Protein AF-A0A3B0UNW4-F1 (afdb_monomer_lite)

Foldseek 3Di:
DLVVLQVQLLVVLVVVCVVVVHDDDVVSSVVSSVVSSCVVVVVVVVLCVVCVVPVVVSVLVVVLVVLVVVLVVLVVVLCVLPDPVDDPVSRDDPVVNVVSVVVNVVSVVVNVVSVCCVVCVVVVVVVVVD

Sequence (130 aa):
TITVVDGYARAIQRTTFLLANKTDSQTEGKKTYVFWALLVGAGGYFVVAQFLNNLKQLVDFATIVSFVIALPAAYLNYHTIFSNQIPLEEQPKKGMKYLAQAGMVFLGLFTLLFFVVKLNPSWLKNILSF

Radius of gyration: 19.8 Å; chains: 1; bounding box: 42×43×52 Å

Organism: NCBI:txid652676

Secondary structure (DSSP, 8-state):
-HHHHHHHHHHHHHHHHHHTT----HHHHHHHHHHHHHHHHHHHHHHHHHHTT-HHHHHHHHHHHHHHHHHHHHHHHHHHHTSTTS-TTTSPPHHHHHHHHHHHHHHHHHHHHHHHHHH-HHHHHHHTT-

pLDDT: mean 88.12, std 8.97, range [49.75, 95.88]

Structure (mmCIF, N/CA/C/O backbone):
data_AF-A0A3B0UNW4-F1
#
_entry.id   AF-A0A3B0UNW4-F1
#
loop_
_atom_site.group_PDB
_atom_site.id
_atom_site.type_symbol
_atom_site.label_atom_id
_atom_site.label_alt_id
_atom_site.label_comp_id
_atom_site.label_asym_id
_atom_site.label_entity_id
_atom_site.label_seq_id
_atom_site.pdbx_PDB_ins_code
_atom_site.Cartn_x
_atom_site.Cartn_y
_atom_site.Cartn_z
_atom_site.occupancy
_atom_site.B_iso_or_equiv
_atom_site.auth_seq_id
_atom_site.auth_comp_id
_atom_site.auth_asym_id
_atom_site.auth_atom_id
_atom_site.pdbx_PDB_model_num
ATOM 1 N N . THR A 1 1 ? -0.270 15.898 -9.038 1.00 73.50 1 THR A N 1
ATOM 2 C CA . THR A 1 1 ? 0.869 15.319 -8.289 1.00 73.50 1 THR A CA 1
ATOM 3 C C . THR A 1 1 ? 0.983 15.908 -6.891 1.00 73.50 1 THR A C 1
ATOM 5 O O . THR A 1 1 ? 1.072 15.135 -5.952 1.00 73.50 1 THR A O 1
ATOM 8 N N . ILE A 1 2 ? 0.888 17.232 -6.714 1.00 84.88 2 ILE A N 1
ATOM 9 C CA . ILE A 1 2 ? 0.973 17.884 -5.387 1.00 84.88 2 ILE A CA 1
ATOM 10 C C . ILE A 1 2 ? -0.128 17.411 -4.419 1.00 84.88 2 ILE A C 1
ATOM 12 O O . ILE A 1 2 ? 0.165 17.071 -3.278 1.00 84.88 2 ILE A O 1
ATOM 16 N N . THR A 1 3 ? -1.375 17.297 -4.887 1.00 91.06 3 THR A N 1
ATOM 17 C CA . THR A 1 3 ? -2.510 16.796 -4.082 1.00 91.06 3 THR A CA 1
ATOM 18 C C . THR A 1 3 ? -2.322 15.357 -3.599 1.00 91.06 3 THR A C 1
ATOM 20 O O . THR A 1 3 ? -2.764 15.005 -2.512 1.00 91.06 3 THR A O 1
ATOM 23 N N . VAL A 1 4 ? -1.636 14.529 -4.391 1.00 91.94 4 VAL A N 1
ATOM 24 C CA . VAL A 1 4 ? -1.346 13.130 -4.054 1.00 91.94 4 VAL A CA 1
ATOM 25 C C . VAL A 1 4 ? -0.305 13.067 -2.938 1.00 91.94 4 VAL A C 1
ATOM 27 O O . VAL A 1 4 ? -0.502 12.353 -1.961 1.00 91.94 4 VAL A O 1
ATOM 30 N N . VAL A 1 5 ? 0.766 13.860 -3.042 1.00 94.06 5 VAL A N 1
ATOM 31 C CA . VAL A 1 5 ? 1.802 13.936 -2.001 1.00 94.06 5 VAL A CA 1
ATOM 32 C C . VAL A 1 5 ? 1.223 14.459 -0.681 1.00 94.06 5 VAL A C 1
ATOM 34 O O . VAL A 1 5 ? 1.459 13.837 0.351 1.00 94.06 5 VAL A O 1
ATOM 37 N N . ASP A 1 6 ? 0.425 15.536 -0.701 1.00 93.44 6 ASP A N 1
ATOM 38 C CA . ASP A 1 6 ? -0.236 16.071 0.507 1.00 93.44 6 ASP A CA 1
ATOM 39 C C . ASP A 1 6 ? -1.185 15.037 1.140 1.00 93.44 6 ASP A C 1
ATOM 41 O O . ASP A 1 6 ? -1.115 14.786 2.345 1.00 93.44 6 ASP A O 1
ATOM 45 N N . GLY A 1 7 ? -2.009 14.368 0.326 1.00 94.44 7 GLY A N 1
ATOM 46 C CA . GLY A 1 7 ? -2.938 13.339 0.793 1.00 94.44 7 GLY A CA 1
ATOM 47 C C . GLY A 1 7 ? -2.239 12.153 1.464 1.00 94.44 7 GLY A C 1
ATOM 48 O O . GLY A 1 7 ? -2.572 11.803 2.599 1.00 94.44 7 GLY A O 1
ATOM 49 N N . TYR A 1 8 ? -1.237 11.559 0.805 1.00 94.31 8 TYR A N 1
ATOM 50 C CA . TYR A 1 8 ? -0.491 10.430 1.372 1.00 94.31 8 TYR A CA 1
ATOM 51 C C . TYR A 1 8 ? 0.321 10.834 2.605 1.00 94.31 8 TYR A C 1
ATOM 53 O O . TYR A 1 8 ? 0.309 10.107 3.596 1.00 94.31 8 TYR A O 1
ATOM 61 N N . ALA A 1 9 ? 0.977 11.996 2.593 1.00 94.69 9 ALA A N 1
ATOM 62 C CA . ALA A 1 9 ? 1.759 12.457 3.737 1.00 94.69 9 ALA A CA 1
ATOM 63 C C . ALA A 1 9 ? 0.892 12.647 4.991 1.00 94.69 9 ALA A C 1
ATOM 65 O O . ALA A 1 9 ? 1.287 12.216 6.074 1.00 94.69 9 ALA A O 1
ATOM 66 N N . ARG A 1 10 ? -0.315 13.217 4.854 1.00 92.25 10 ARG A N 1
ATOM 67 C CA . ARG A 1 10 ? -1.264 13.359 5.973 1.00 92.25 10 ARG A CA 1
ATOM 68 C C . ARG A 1 10 ? -1.815 12.021 6.451 1.00 92.25 10 ARG A C 1
ATOM 70 O O . ARG A 1 10 ? -1.893 11.799 7.658 1.00 92.25 10 ARG A O 1
ATOM 77 N N . ALA A 1 11 ? -2.184 11.130 5.530 1.00 94.19 11 ALA A N 1
ATOM 78 C CA . ALA A 1 11 ? -2.687 9.807 5.890 1.00 94.19 11 ALA A CA 1
ATOM 79 C C . ALA A 1 11 ? -1.632 9.022 6.688 1.00 94.19 11 ALA A C 1
ATOM 81 O O . ALA A 1 11 ? -1.908 8.573 7.800 1.00 94.19 11 ALA A O 1
ATOM 82 N N . ILE A 1 12 ? -0.398 8.950 6.177 1.00 93.75 12 ILE A N 1
ATOM 83 C CA . ILE A 1 12 ? 0.700 8.218 6.821 1.00 93.75 12 ILE A CA 1
ATOM 84 C C . ILE A 1 12 ? 1.125 8.894 8.129 1.00 93.75 12 ILE A C 1
ATOM 86 O O . ILE A 1 12 ? 1.392 8.190 9.103 1.00 93.75 12 ILE A O 1
ATOM 90 N N . GLN A 1 13 ? 1.128 10.232 8.206 1.00 93.94 13 GLN A N 1
ATOM 91 C CA . GLN A 1 13 ? 1.340 10.952 9.466 1.00 93.94 13 GLN A CA 1
ATOM 92 C C . GLN A 1 13 ? 0.364 10.437 10.529 1.00 93.94 13 GLN A C 1
ATOM 94 O O . GLN A 1 13 ? 0.801 9.962 11.574 1.00 93.94 13 GLN A O 1
ATOM 99 N N . ARG A 1 14 ? -0.946 10.475 10.260 1.00 91.19 14 ARG A N 1
ATOM 100 C CA . ARG A 1 14 ? -1.967 10.062 11.237 1.00 91.19 14 ARG A CA 1
ATOM 101 C C . ARG A 1 14 ? -1.831 8.587 11.606 1.00 91.19 14 ARG A C 1
ATOM 103 O O . ARG A 1 14 ? -1.866 8.267 12.791 1.00 91.19 14 ARG A O 1
ATOM 110 N N . THR A 1 15 ? -1.581 7.706 10.638 1.00 91.81 15 THR A N 1
ATOM 111 C CA . THR A 1 15 ? -1.314 6.285 10.910 1.00 91.81 15 THR A CA 1
ATOM 112 C C . THR A 1 15 ? -0.066 6.091 11.780 1.00 91.81 15 THR A C 1
ATOM 114 O O . THR A 1 15 ? -0.087 5.263 12.685 1.00 91.81 15 THR A O 1
ATOM 117 N N . THR A 1 16 ? 0.991 6.883 11.577 1.00 91.88 16 THR A N 1
ATOM 118 C CA . THR A 1 16 ? 2.223 6.831 12.388 1.00 91.88 16 THR A CA 1
ATOM 119 C C . THR A 1 16 ? 1.951 7.222 13.841 1.00 91.88 16 THR A C 1
ATOM 121 O O . THR A 1 16 ? 2.426 6.546 14.750 1.00 91.88 16 THR A O 1
ATOM 124 N N . PHE A 1 17 ? 1.156 8.272 14.079 1.00 91.19 17 PHE A N 1
ATOM 125 C CA . PHE A 1 17 ? 0.762 8.674 15.436 1.00 91.19 17 PHE A CA 1
ATOM 126 C C . PHE A 1 17 ? -0.062 7.592 16.140 1.00 91.19 17 PHE A C 1
ATOM 128 O O . PHE A 1 17 ? 0.220 7.279 17.297 1.00 91.19 17 PHE A O 1
ATOM 135 N N . LEU A 1 18 ? -1.020 6.986 15.428 1.00 90.38 18 LEU A N 1
ATOM 136 C CA . LEU A 1 18 ? -1.851 5.900 15.954 1.00 90.38 18 LEU A CA 1
ATOM 137 C C . LEU A 1 18 ? -1.021 4.655 16.297 1.00 90.38 18 LEU A C 1
ATOM 139 O O . LEU A 1 18 ? -1.155 4.118 17.389 1.00 90.38 18 LEU A O 1
ATOM 143 N N . LEU A 1 19 ? -0.122 4.226 15.405 1.00 90.69 19 LEU A N 1
ATOM 144 C CA . LEU A 1 19 ? 0.754 3.071 15.642 1.00 90.69 19 LEU A CA 1
ATOM 145 C C . LEU A 1 19 ? 1.755 3.312 16.780 1.00 90.69 19 LEU A C 1
ATOM 147 O O . LEU A 1 19 ? 2.107 2.381 17.498 1.00 90.69 19 LEU A O 1
ATOM 151 N N . ALA A 1 20 ? 2.215 4.552 16.953 1.00 90.06 20 ALA A N 1
ATOM 152 C CA . ALA A 1 20 ? 3.161 4.922 18.000 1.00 90.06 20 ALA A CA 1
ATOM 153 C C . ALA A 1 20 ? 2.494 5.281 19.343 1.00 90.06 20 ALA A C 1
ATOM 155 O O . ALA A 1 20 ? 3.210 5.675 20.264 1.00 90.06 20 ALA A O 1
ATOM 156 N N . ASN A 1 21 ? 1.158 5.196 19.461 1.00 84.62 21 ASN A N 1
ATOM 157 C CA . ASN A 1 21 ? 0.384 5.685 20.614 1.00 84.62 21 ASN A CA 1
ATOM 158 C C . ASN A 1 21 ? 0.763 7.119 21.036 1.00 84.62 21 ASN A C 1
ATOM 160 O O . ASN A 1 21 ? 0.759 7.467 22.218 1.00 84.62 21 ASN A O 1
ATOM 164 N N . LYS A 1 22 ? 1.123 7.966 20.067 1.00 80.06 22 LYS A N 1
ATOM 165 C CA . LYS A 1 22 ? 1.484 9.363 20.313 1.00 80.06 22 LYS A CA 1
ATOM 166 C C . LYS A 1 22 ? 0.271 10.252 20.076 1.00 80.06 22 LYS A C 1
ATOM 168 O O . LYS A 1 22 ? -0.391 10.152 19.045 1.00 80.06 22 LYS A O 1
ATOM 173 N N . THR A 1 23 ? 0.020 11.174 20.998 1.00 72.19 23 THR A N 1
ATOM 174 C CA . THR A 1 23 ? -0.962 12.242 20.792 1.00 72.19 23 THR A CA 1
ATOM 175 C C . THR A 1 23 ? -0.363 13.306 19.875 1.00 72.19 23 THR A C 1
ATOM 177 O O . THR A 1 23 ? 0.803 13.674 20.026 1.00 72.19 23 THR A O 1
ATOM 180 N N . ASP A 1 24 ? -1.153 13.776 18.910 1.00 67.50 24 ASP A N 1
ATOM 181 C CA . ASP A 1 24 ? -0.737 14.732 17.879 1.00 67.50 24 ASP A CA 1
ATOM 182 C C . ASP A 1 24 ? -0.406 16.091 18.520 1.00 67.50 24 ASP A C 1
ATOM 184 O O . ASP A 1 24 ? -1.279 16.930 18.749 1.00 67.50 24 ASP A O 1
ATOM 188 N N . SER A 1 25 ? 0.858 16.302 18.884 1.00 71.69 25 SER A N 1
ATOM 189 C CA . SER A 1 25 ? 1.343 17.626 19.255 1.00 71.69 25 SER A CA 1
ATOM 190 C C . SER A 1 25 ? 1.633 18.407 17.973 1.00 71.69 25 SER A C 1
ATOM 192 O O . SER A 1 25 ? 2.274 17.897 17.053 1.00 71.69 25 SER A O 1
ATOM 194 N N . GLN A 1 26 ? 1.167 19.660 17.902 1.00 69.00 26 GLN A N 1
ATOM 195 C CA . GLN A 1 26 ? 1.231 20.501 16.692 1.00 69.00 26 GLN A CA 1
ATOM 196 C C . GLN A 1 26 ? 2.632 20.534 16.044 1.00 69.00 26 GLN A C 1
ATOM 198 O O . GLN A 1 26 ? 2.772 20.535 14.820 1.00 69.00 26 GLN A O 1
ATOM 203 N N . THR A 1 27 ? 3.687 20.511 16.864 1.00 72.81 27 THR A N 1
ATOM 204 C CA . THR A 1 27 ? 5.084 20.540 16.409 1.00 72.81 27 THR A CA 1
ATOM 205 C C . THR A 1 27 ? 5.556 19.199 15.837 1.00 72.81 27 THR A C 1
ATOM 207 O O . THR A 1 27 ? 6.227 19.177 14.803 1.00 72.81 27 THR A O 1
ATOM 210 N N . GLU A 1 28 ? 5.205 18.076 16.468 1.00 77.69 28 GLU A N 1
ATOM 211 C CA . GLU A 1 28 ? 5.596 16.736 16.005 1.00 77.69 28 GLU A CA 1
ATOM 212 C C . GLU A 1 28 ? 4.791 16.319 14.768 1.00 77.69 28 GLU A C 1
ATOM 214 O O . GLU A 1 28 ? 5.335 15.689 13.856 1.00 77.69 28 GLU A O 1
ATOM 219 N N . GLY A 1 29 ? 3.519 16.730 14.692 1.00 83.69 29 GLY A N 1
ATOM 220 C CA . GLY A 1 29 ? 2.647 16.502 13.542 1.00 83.69 29 GLY A CA 1
ATOM 221 C C . GLY A 1 29 ? 3.214 17.115 12.266 1.00 83.69 29 GLY A C 1
ATOM 222 O O . GLY A 1 29 ? 3.373 16.429 11.254 1.00 83.69 29 GLY A O 1
ATOM 223 N N . LYS A 1 30 ? 3.638 18.384 12.338 1.00 87.25 30 LYS A N 1
ATOM 224 C CA . LYS A 1 30 ? 4.236 19.097 11.201 1.00 87.25 30 LYS A CA 1
ATOM 225 C C . LYS A 1 30 ? 5.554 18.472 10.739 1.00 87.25 30 LYS A C 1
ATOM 227 O O . LYS A 1 30 ? 5.762 18.330 9.536 1.00 87.25 30 LYS A O 1
ATOM 232 N N . LYS A 1 31 ? 6.439 18.079 11.664 1.00 89.62 31 LYS A N 1
ATOM 233 C CA . LYS A 1 31 ? 7.709 17.412 11.317 1.00 89.62 31 LYS A CA 1
ATOM 234 C C . LYS A 1 31 ? 7.469 16.069 10.628 1.00 89.62 31 LYS A C 1
ATOM 236 O O . LYS A 1 31 ? 8.062 15.804 9.586 1.00 89.62 31 LYS A O 1
ATOM 241 N N . THR A 1 32 ? 6.569 15.262 11.185 1.00 90.75 32 THR A N 1
ATOM 242 C CA . THR A 1 32 ? 6.211 13.943 10.648 1.00 90.75 32 THR A CA 1
ATOM 243 C C . THR A 1 32 ? 5.573 14.069 9.263 1.00 90.75 32 THR A C 1
ATOM 245 O O . THR A 1 32 ? 5.943 13.335 8.351 1.00 90.75 32 THR A O 1
ATOM 248 N N . TYR A 1 33 ? 4.684 15.048 9.067 1.00 93.94 33 TYR A N 1
ATOM 249 C CA . TYR A 1 33 ? 4.123 15.373 7.754 1.00 93.94 33 TYR A CA 1
ATOM 250 C C . TYR A 1 33 ? 5.207 15.725 6.730 1.00 93.94 33 TYR A C 1
ATOM 252 O O . TYR A 1 33 ? 5.238 15.134 5.655 1.00 93.94 33 TYR A O 1
ATOM 260 N N . VAL A 1 34 ? 6.109 16.663 7.053 1.00 94.56 34 VAL A N 1
ATOM 261 C CA . VAL A 1 34 ? 7.166 17.096 6.121 1.00 94.56 34 VAL A CA 1
ATOM 262 C C . VAL A 1 34 ? 8.080 15.929 5.757 1.00 94.56 34 VAL A C 1
ATOM 264 O O . VAL A 1 34 ? 8.406 15.761 4.584 1.00 94.56 34 VAL A O 1
ATOM 267 N N . PHE A 1 35 ? 8.446 15.096 6.735 1.00 95.12 35 PHE A N 1
ATOM 268 C CA . PHE A 1 35 ? 9.224 13.885 6.492 1.00 95.12 35 PHE A CA 1
ATOM 269 C C . PHE A 1 35 ? 8.526 12.956 5.488 1.00 95.12 35 PHE A C 1
ATOM 271 O O . PHE A 1 35 ? 9.126 12.592 4.478 1.00 95.12 35 PHE A O 1
ATOM 278 N N . TRP A 1 36 ? 7.248 12.628 5.710 1.00 95.25 36 TRP A N 1
ATOM 279 C CA . TRP A 1 36 ? 6.499 11.757 4.801 1.00 95.25 36 TRP A CA 1
ATOM 280 C C . TRP A 1 36 ? 6.253 12.390 3.429 1.00 95.25 36 TRP A C 1
ATOM 282 O O . TRP A 1 36 ? 6.345 11.693 2.422 1.00 95.25 36 TRP A O 1
ATOM 292 N N . ALA A 1 37 ? 6.005 13.698 3.356 1.00 95.19 37 ALA A N 1
ATOM 293 C CA . ALA A 1 37 ? 5.840 14.411 2.091 1.00 95.19 37 ALA A CA 1
ATOM 294 C C . ALA A 1 37 ? 7.121 14.372 1.246 1.00 95.19 37 ALA A C 1
ATOM 296 O O . ALA A 1 37 ? 7.064 14.075 0.050 1.00 95.19 37 ALA A O 1
ATOM 297 N N . LEU A 1 38 ? 8.281 14.611 1.868 1.00 95.75 38 LEU A N 1
ATOM 298 C CA . LEU A 1 38 ? 9.578 14.500 1.201 1.00 95.75 38 LEU A CA 1
ATOM 299 C C . LEU A 1 38 ? 9.873 13.060 0.787 1.00 95.75 38 LEU A C 1
ATOM 301 O O . LEU A 1 38 ? 10.317 12.841 -0.335 1.00 95.75 38 LEU A O 1
ATOM 305 N N . LEU A 1 39 ? 9.585 12.083 1.649 1.00 95.88 39 LEU A N 1
ATOM 306 C CA . LEU A 1 39 ? 9.809 10.669 1.354 1.00 95.88 39 LEU A CA 1
ATOM 307 C C . LEU A 1 39 ? 8.955 10.197 0.171 1.00 95.88 39 LEU A C 1
ATOM 309 O O . LEU A 1 39 ? 9.481 9.576 -0.749 1.00 95.88 39 LEU A O 1
ATOM 313 N N . VAL A 1 40 ? 7.660 10.526 0.148 1.00 94.38 40 VAL A N 1
ATOM 314 C CA . VAL A 1 40 ? 6.754 10.175 -0.958 1.00 94.38 40 VAL A CA 1
ATOM 315 C C . VAL A 1 40 ? 7.170 10.880 -2.249 1.00 94.38 40 VAL A C 1
ATOM 317 O O . VAL A 1 40 ? 7.221 10.248 -3.304 1.00 94.38 40 VAL A O 1
ATOM 320 N N . GLY A 1 41 ? 7.506 12.172 -2.178 1.00 94.19 41 GLY A N 1
ATOM 321 C CA . GLY A 1 41 ? 7.967 12.938 -3.336 1.00 94.19 41 GLY A CA 1
ATOM 322 C C . GLY A 1 41 ? 9.276 12.398 -3.919 1.00 94.19 41 GLY A C 1
ATOM 323 O O . GLY A 1 41 ? 9.354 12.131 -5.119 1.00 94.19 41 GLY A O 1
ATOM 324 N N . ALA A 1 42 ? 10.284 12.183 -3.072 1.00 95.38 42 ALA A N 1
ATOM 325 C CA . ALA A 1 42 ? 11.582 11.649 -3.473 1.00 95.38 42 ALA A CA 1
ATOM 326 C C . ALA A 1 42 ? 11.476 10.204 -3.978 1.00 95.38 42 ALA A C 1
ATOM 328 O O . ALA A 1 42 ? 12.069 9.871 -5.002 1.00 95.38 42 ALA A O 1
ATOM 329 N N . GLY A 1 43 ? 10.683 9.359 -3.313 1.00 93.75 43 GLY A N 1
ATOM 330 C CA . GLY A 1 43 ? 10.438 7.982 -3.737 1.00 93.75 43 GLY A CA 1
ATOM 331 C C . GLY A 1 43 ? 9.747 7.913 -5.099 1.00 93.75 43 GLY A C 1
ATOM 332 O O . GLY A 1 43 ? 10.191 7.177 -5.978 1.00 93.75 43 GLY A O 1
ATOM 333 N N . GLY A 1 44 ? 8.713 8.732 -5.314 1.00 92.19 44 GLY A N 1
ATOM 334 C CA . GLY A 1 44 ? 8.044 8.840 -6.610 1.00 92.19 44 GLY A CA 1
ATOM 335 C C . GLY A 1 44 ? 8.989 9.310 -7.717 1.00 92.19 44 GLY A C 1
ATOM 336 O O . GLY A 1 44 ? 9.025 8.710 -8.791 1.00 92.19 44 GLY A O 1
ATOM 337 N N . TYR A 1 45 ? 9.802 10.335 -7.442 1.00 92.88 45 TYR A N 1
ATOM 338 C CA . TYR A 1 45 ? 10.831 10.799 -8.373 1.00 92.88 45 TYR A CA 1
ATOM 339 C C . TYR A 1 45 ? 11.841 9.696 -8.709 1.00 92.88 45 TYR A C 1
ATOM 341 O O . TYR A 1 45 ? 12.124 9.481 -9.883 1.00 92.88 45 TYR A O 1
ATOM 349 N N . PHE A 1 46 ? 12.340 8.963 -7.710 1.00 94.31 46 PHE A N 1
ATOM 350 C CA . PHE A 1 46 ? 13.314 7.887 -7.907 1.00 94.31 46 PHE A CA 1
ATOM 351 C C . PHE A 1 46 ? 12.764 6.762 -8.791 1.00 94.31 46 PHE A C 1
ATOM 353 O O . PHE A 1 46 ? 13.436 6.324 -9.724 1.00 94.31 46 PHE A O 1
ATOM 360 N N . VAL A 1 47 ? 11.520 6.336 -8.545 1.00 93.12 47 VAL A N 1
ATOM 361 C CA . VAL A 1 47 ? 10.849 5.335 -9.386 1.00 93.12 47 VAL A CA 1
ATOM 362 C C . VAL A 1 47 ? 10.750 5.831 -10.827 1.00 93.12 47 VAL A C 1
ATOM 364 O O . VAL A 1 47 ? 11.121 5.106 -11.743 1.00 93.12 47 VAL A O 1
ATOM 367 N N . VAL A 1 48 ? 10.300 7.067 -11.052 1.00 92.00 48 VAL A N 1
ATOM 368 C CA . VAL A 1 48 ? 10.187 7.612 -12.414 1.00 92.00 48 VAL A CA 1
ATOM 369 C C . VAL A 1 48 ? 11.557 7.713 -13.083 1.00 92.00 48 VAL A C 1
ATOM 371 O O . VAL A 1 48 ? 11.706 7.235 -14.204 1.00 92.00 48 VAL A O 1
ATOM 374 N N . ALA A 1 49 ? 12.556 8.271 -12.391 1.00 93.25 49 ALA A N 1
ATOM 375 C CA . ALA A 1 49 ? 13.914 8.460 -12.898 1.00 93.25 49 ALA A CA 1
ATOM 376 C C . ALA A 1 49 ? 14.540 7.148 -13.398 1.00 93.25 49 ALA A C 1
ATOM 378 O O . ALA A 1 49 ? 15.158 7.131 -14.461 1.00 93.25 49 ALA A O 1
ATOM 379 N N . GLN A 1 50 ? 14.311 6.040 -12.685 1.00 92.12 50 GLN A N 1
ATOM 380 C CA . GLN A 1 50 ? 14.828 4.719 -13.046 1.00 92.12 50 GLN A CA 1
ATOM 381 C C . GLN A 1 50 ? 14.242 4.162 -14.355 1.00 92.12 50 GLN A C 1
ATOM 383 O O . GLN A 1 50 ? 14.908 3.396 -15.051 1.00 92.12 50 GLN A O 1
ATOM 388 N N . PHE A 1 51 ? 13.011 4.538 -14.715 1.00 92.56 51 PHE A N 1
ATOM 389 C CA . PHE A 1 51 ? 12.301 3.995 -15.879 1.00 92.56 51 PHE A CA 1
ATOM 390 C C . PHE A 1 51 ? 12.021 5.032 -16.982 1.00 92.56 51 PHE A C 1
ATOM 392 O O . PHE A 1 51 ? 11.253 4.746 -17.901 1.00 92.56 51 PHE A O 1
ATOM 399 N N . LEU A 1 52 ? 12.659 6.212 -16.947 1.00 88.56 52 LEU A N 1
ATOM 400 C CA . LEU A 1 52 ? 12.457 7.284 -17.941 1.00 88.56 52 LEU A CA 1
ATOM 401 C C . LEU A 1 52 ? 12.639 6.808 -19.391 1.00 88.56 52 LEU A C 1
ATOM 403 O O . LEU A 1 52 ? 11.866 7.182 -20.268 1.00 88.56 52 LEU A O 1
ATOM 407 N N . ASN A 1 53 ? 13.626 5.942 -19.631 1.00 90.38 53 ASN A N 1
ATOM 408 C CA . ASN A 1 53 ? 13.945 5.426 -20.966 1.00 90.38 53 ASN A CA 1
ATOM 409 C C . ASN A 1 53 ? 13.022 4.282 -21.421 1.00 90.38 53 ASN A C 1
ATOM 411 O O . ASN A 1 53 ? 13.105 3.845 -22.567 1.00 90.38 53 ASN A O 1
ATOM 415 N N . ASN A 1 54 ? 12.165 3.758 -20.539 1.00 91.94 54 ASN A N 1
ATOM 416 C CA . ASN A 1 54 ? 11.263 2.659 -20.858 1.00 91.94 54 ASN A CA 1
ATOM 417 C C . ASN A 1 54 ? 9.940 2.785 -20.092 1.00 91.94 54 ASN A C 1
ATOM 419 O O . ASN A 1 54 ? 9.687 2.091 -19.105 1.00 91.94 54 ASN A O 1
ATOM 423 N N . LEU A 1 55 ? 9.061 3.654 -20.599 1.00 92.19 55 LEU A N 1
ATOM 424 C CA . LEU A 1 55 ? 7.735 3.887 -20.019 1.00 92.19 55 LEU A CA 1
ATOM 425 C C . LEU A 1 55 ? 6.902 2.606 -19.896 1.00 92.19 55 LEU A C 1
ATOM 427 O O . LEU A 1 55 ? 6.134 2.467 -18.946 1.00 92.19 55 LEU A O 1
ATOM 431 N N . LYS A 1 56 ? 7.076 1.640 -20.808 1.00 91.31 56 LYS A N 1
ATOM 432 C CA . LYS A 1 56 ? 6.394 0.347 -20.703 1.00 91.31 56 LYS A CA 1
ATOM 433 C C . LYS A 1 56 ? 6.792 -0.375 -19.414 1.00 91.31 56 LYS A C 1
ATOM 435 O O . LYS A 1 56 ? 5.925 -0.859 -18.694 1.00 91.31 56 LYS A O 1
ATOM 440 N N . GLN A 1 57 ? 8.084 -0.415 -19.092 1.00 90.44 57 GLN A N 1
ATOM 441 C CA . GLN A 1 57 ? 8.561 -1.034 -17.855 1.00 90.44 57 GLN A CA 1
ATOM 442 C C . GLN A 1 57 ? 8.061 -0.305 -16.602 1.00 90.44 57 GLN A C 1
ATOM 444 O O . GLN A 1 57 ? 7.717 -0.978 -15.632 1.00 90.44 57 GLN A O 1
ATOM 449 N N . LEU A 1 58 ? 7.964 1.031 -16.631 1.00 93.69 58 LEU A N 1
ATOM 450 C CA . LEU A 1 58 ? 7.380 1.816 -15.536 1.00 93.69 58 LEU A CA 1
ATOM 451 C C . LEU A 1 58 ? 5.927 1.403 -15.265 1.00 93.69 58 LEU A C 1
ATOM 453 O O . LEU A 1 58 ? 5.558 1.146 -14.120 1.00 93.69 58 LEU A O 1
ATOM 457 N N . VAL A 1 59 ? 5.110 1.332 -16.320 1.00 92.38 59 VAL A N 1
ATOM 458 C CA . VAL A 1 59 ? 3.688 0.971 -16.219 1.00 92.38 59 VAL A CA 1
ATOM 459 C C . VAL A 1 59 ? 3.524 -0.478 -15.762 1.00 92.38 59 VAL A C 1
ATOM 461 O O . VAL A 1 59 ? 2.722 -0.744 -14.864 1.00 92.38 59 VAL A O 1
ATOM 464 N N . ASP A 1 60 ? 4.319 -1.403 -16.309 1.00 89.81 60 ASP A N 1
ATOM 465 C CA . ASP A 1 60 ? 4.320 -2.809 -15.888 1.00 89.81 60 ASP A CA 1
ATOM 466 C C . ASP A 1 60 ? 4.671 -2.926 -14.391 1.00 89.81 60 ASP A C 1
ATOM 468 O O . ASP A 1 60 ? 4.009 -3.647 -13.645 1.00 89.81 60 ASP A O 1
ATOM 472 N N . PHE A 1 61 ? 5.683 -2.184 -13.928 1.00 91.19 61 PHE 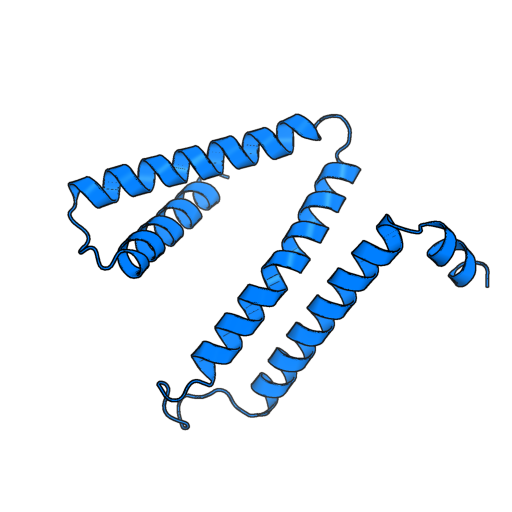A N 1
ATOM 473 C CA . PHE A 1 61 ? 6.081 -2.147 -12.520 1.00 91.19 61 PHE A CA 1
ATOM 474 C C . PHE A 1 61 ? 4.973 -1.586 -11.620 1.00 91.19 61 PHE A C 1
ATOM 476 O O . PHE A 1 61 ? 4.582 -2.239 -10.651 1.00 91.19 61 PHE A O 1
ATOM 483 N N . ALA A 1 62 ? 4.426 -0.415 -11.956 1.00 92.12 62 ALA A N 1
ATOM 484 C CA . ALA A 1 62 ? 3.374 0.235 -11.176 1.00 92.12 62 ALA A CA 1
ATOM 485 C C . ALA A 1 62 ? 2.117 -0.640 -11.053 1.00 92.12 62 ALA A C 1
ATOM 487 O O . ALA A 1 62 ? 1.493 -0.691 -9.991 1.00 92.12 62 ALA A O 1
ATOM 488 N N . THR A 1 63 ? 1.775 -1.365 -12.118 1.00 90.81 63 THR A N 1
ATOM 489 C CA . THR A 1 63 ? 0.628 -2.277 -12.154 1.00 90.81 63 THR A CA 1
ATOM 490 C C . THR A 1 63 ? 0.834 -3.468 -11.218 1.00 90.81 63 THR A C 1
ATOM 492 O O . THR A 1 63 ? -0.035 -3.756 -10.396 1.00 90.81 63 THR A O 1
ATOM 495 N N . ILE A 1 64 ? 2.003 -4.120 -11.274 1.00 89.81 64 ILE A N 1
ATOM 496 C CA . ILE A 1 64 ? 2.333 -5.247 -10.384 1.00 89.81 64 ILE A CA 1
ATOM 497 C C . ILE A 1 64 ? 2.308 -4.799 -8.922 1.00 89.81 64 ILE A C 1
ATOM 499 O O . ILE A 1 64 ? 1.667 -5.440 -8.092 1.00 89.81 64 ILE A O 1
ATOM 503 N N . VAL A 1 65 ? 2.960 -3.677 -8.607 1.00 92.69 65 VAL A N 1
ATOM 504 C CA . VAL A 1 65 ? 2.992 -3.130 -7.243 1.00 92.69 65 VAL A CA 1
ATOM 505 C C . VAL A 1 65 ? 1.579 -2.804 -6.752 1.00 92.69 65 VAL A C 1
ATOM 507 O O . VAL A 1 65 ? 1.238 -3.137 -5.619 1.00 92.69 65 VAL A O 1
ATOM 510 N N . SER A 1 66 ? 0.732 -2.220 -7.605 1.00 92.75 66 SER A N 1
ATOM 511 C CA . SER A 1 66 ? -0.657 -1.892 -7.258 1.00 92.75 66 SER A CA 1
ATOM 512 C C . SER A 1 66 ? -1.485 -3.139 -6.940 1.00 92.75 66 SER A C 1
ATOM 514 O O . SER A 1 66 ? -2.205 -3.141 -5.943 1.00 92.75 66 SER A O 1
ATOM 516 N N . PHE A 1 67 ? -1.354 -4.218 -7.720 1.00 90.69 67 PHE A N 1
ATOM 517 C CA . PHE A 1 67 ? -2.033 -5.485 -7.427 1.00 90.69 67 PHE A CA 1
ATOM 518 C C . PHE A 1 67 ? -1.543 -6.128 -6.123 1.00 90.69 67 PHE A C 1
ATOM 520 O O . PHE A 1 67 ? -2.358 -6.558 -5.306 1.00 90.69 67 PHE A O 1
ATOM 527 N N . VAL A 1 68 ? -0.229 -6.110 -5.880 1.00 91.94 68 VAL A N 1
ATOM 528 C CA . VAL A 1 68 ? 0.365 -6.638 -4.643 1.00 91.94 68 VAL A CA 1
ATOM 529 C C . VAL A 1 68 ? -0.113 -5.864 -3.414 1.00 91.94 68 VAL A C 1
ATOM 531 O O . VAL A 1 68 ? -0.464 -6.488 -2.418 1.00 91.94 68 VAL A O 1
ATOM 534 N N . ILE A 1 69 ? -0.165 -4.528 -3.467 1.00 93.44 69 ILE A N 1
ATOM 535 C CA . ILE A 1 69 ? -0.631 -3.684 -2.349 1.00 93.44 69 ILE A CA 1
ATOM 536 C C . ILE A 1 69 ? -2.151 -3.799 -2.149 1.00 93.44 69 ILE A C 1
ATOM 538 O O . ILE A 1 69 ? -2.635 -3.715 -1.017 1.00 93.44 69 ILE A O 1
ATOM 542 N N . ALA A 1 70 ? -2.920 -4.019 -3.218 1.00 93.31 70 ALA A N 1
ATOM 543 C CA . ALA A 1 70 ? -4.372 -4.139 -3.135 1.00 93.31 70 ALA A CA 1
ATOM 544 C C . ALA A 1 70 ? -4.829 -5.353 -2.308 1.00 93.31 70 ALA A C 1
ATOM 546 O O . ALA A 1 70 ? -5.847 -5.265 -1.626 1.00 93.31 70 ALA A O 1
ATOM 547 N N . LEU A 1 71 ? -4.080 -6.461 -2.313 1.00 91.69 71 LEU A N 1
ATOM 548 C CA . LEU A 1 71 ? -4.395 -7.665 -1.533 1.00 91.69 71 LEU A CA 1
ATOM 549 C C . LEU A 1 71 ? -4.468 -7.430 -0.012 1.00 91.69 71 LEU A C 1
ATOM 551 O O . LEU A 1 71 ? -5.534 -7.662 0.567 1.00 91.69 71 LEU A O 1
ATOM 555 N N . PRO A 1 72 ? -3.399 -6.956 0.662 1.00 94.25 72 PRO A N 1
ATOM 556 C CA . PRO A 1 72 ? -3.458 -6.659 2.087 1.00 94.25 72 PRO A CA 1
ATOM 557 C C . PRO A 1 72 ? -4.450 -5.532 2.384 1.00 94.25 72 PRO A C 1
ATOM 559 O O . PRO A 1 72 ? -5.162 -5.613 3.380 1.00 94.25 72 PRO A O 1
ATOM 562 N N . ALA A 1 73 ? -4.569 -4.518 1.518 1.00 93.44 73 ALA A N 1
ATOM 563 C CA . ALA A 1 73 ? -5.539 -3.440 1.710 1.00 93.44 73 ALA A CA 1
ATOM 564 C C . ALA A 1 73 ? -6.991 -3.953 1.700 1.00 93.44 73 ALA A C 1
ATOM 566 O O . ALA A 1 73 ? -7.785 -3.588 2.567 1.00 93.44 73 ALA A O 1
ATOM 567 N N . ALA A 1 74 ? -7.334 -4.829 0.754 1.00 94.31 74 ALA A N 1
ATOM 568 C CA . ALA A 1 74 ? -8.658 -5.431 0.663 1.00 94.31 74 ALA A CA 1
ATOM 569 C C . ALA A 1 74 ? -8.945 -6.356 1.855 1.00 94.31 74 ALA A C 1
ATOM 571 O O . ALA A 1 74 ? -10.037 -6.293 2.418 1.00 94.31 74 ALA A O 1
ATOM 572 N N . TYR A 1 75 ? -7.957 -7.148 2.286 1.00 95.00 75 TYR A N 1
ATOM 573 C CA . TYR A 1 75 ? -8.081 -7.995 3.473 1.00 95.00 75 TYR A CA 1
ATOM 574 C C . TYR A 1 75 ? -8.333 -7.177 4.742 1.00 95.00 75 TYR A C 1
ATOM 576 O O . TYR A 1 75 ? -9.255 -7.487 5.495 1.00 95.00 75 TYR A O 1
ATOM 584 N N . LEU A 1 76 ? -7.552 -6.113 4.964 1.00 94.12 76 LEU A N 1
ATOM 585 C CA . LEU A 1 76 ? -7.720 -5.238 6.124 1.00 94.12 76 LEU A CA 1
ATOM 586 C C . LEU A 1 76 ? -9.096 -4.572 6.114 1.00 94.12 76 LEU A C 1
ATOM 588 O O . LEU A 1 76 ? -9.793 -4.619 7.120 1.00 94.12 76 LEU A O 1
ATOM 592 N N . ASN A 1 77 ? -9.523 -4.026 4.973 1.00 93.31 77 ASN A N 1
ATOM 593 C CA . ASN A 1 77 ? -10.832 -3.386 4.857 1.00 93.31 77 ASN A CA 1
ATOM 594 C C . ASN A 1 77 ? -11.975 -4.381 5.136 1.00 93.31 77 ASN A C 1
ATOM 596 O O . ASN A 1 77 ? -12.865 -4.112 5.941 1.00 93.31 77 ASN A O 1
ATOM 600 N N . TYR A 1 78 ? -11.902 -5.579 4.551 1.00 94.56 78 TYR A N 1
ATOM 601 C CA . TYR A 1 78 ? -12.865 -6.646 4.812 1.00 94.56 78 TYR A CA 1
ATOM 602 C C . TYR A 1 78 ? -12.885 -7.048 6.294 1.00 94.56 78 TYR A C 1
ATOM 604 O O . TYR A 1 78 ? -13.955 -7.144 6.893 1.00 94.56 78 TYR A O 1
ATOM 612 N N . HIS A 1 79 ? -11.718 -7.254 6.908 1.00 93.12 79 HIS A N 1
ATOM 613 C CA . HIS A 1 79 ? -11.635 -7.642 8.313 1.00 93.12 79 HIS A CA 1
ATOM 614 C C . HIS A 1 79 ? -12.180 -6.554 9.243 1.00 93.12 79 HIS A C 1
ATOM 616 O O . HIS A 1 79 ? -12.937 -6.877 10.149 1.00 93.12 79 HIS A O 1
ATOM 622 N N . THR A 1 80 ? -11.855 -5.280 9.004 1.00 92.19 80 THR A N 1
ATOM 623 C CA . THR A 1 80 ? -12.353 -4.154 9.806 1.00 92.19 80 THR A CA 1
ATOM 624 C C . THR A 1 80 ? -13.873 -4.043 9.729 1.00 92.19 80 THR A C 1
ATOM 626 O O . THR A 1 80 ? -14.526 -3.970 10.771 1.00 92.19 80 THR A O 1
ATOM 629 N N . ILE A 1 81 ? -14.441 -4.090 8.520 1.00 93.06 81 ILE A N 1
ATOM 630 C CA . ILE A 1 81 ? -15.888 -3.952 8.304 1.00 93.06 81 ILE A CA 1
ATOM 631 C C . ILE A 1 81 ? -16.680 -5.091 8.959 1.00 93.06 81 ILE A C 1
ATOM 633 O O . ILE A 1 81 ? -17.744 -4.856 9.523 1.00 93.06 81 ILE A O 1
ATOM 637 N N . PHE A 1 82 ? -16.177 -6.324 8.885 1.00 90.62 82 PHE A N 1
ATOM 638 C CA . PHE A 1 82 ? -16.844 -7.504 9.447 1.00 90.62 82 PHE A CA 1
ATOM 639 C C . PHE A 1 82 ? -16.293 -7.906 10.824 1.00 90.62 82 PHE A C 1
ATOM 641 O O .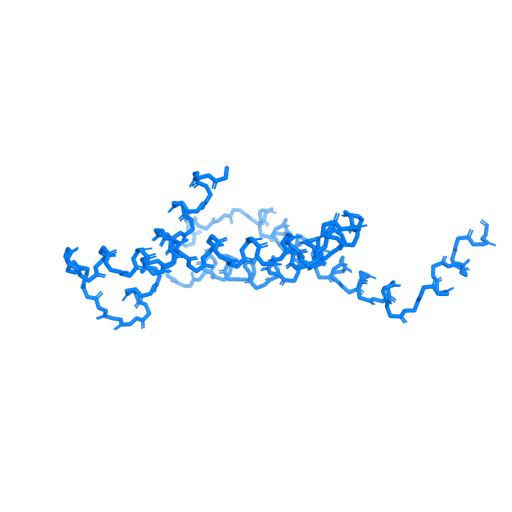 PHE A 1 82 ? -16.496 -9.040 11.263 1.00 90.62 82 PHE A O 1
ATOM 648 N N . SER A 1 83 ? -15.568 -7.008 11.497 1.00 90.25 83 SER A N 1
ATOM 649 C CA . SER A 1 83 ? -15.032 -7.259 12.833 1.00 90.25 83 SER A CA 1
ATOM 650 C C . SER A 1 83 ? -16.136 -7.233 13.891 1.00 90.25 83 SER A C 1
ATOM 652 O O . SER A 1 83 ? -17.180 -6.605 13.722 1.00 90.25 83 SER A O 1
ATOM 654 N N . ASN A 1 84 ? -15.864 -7.844 15.045 1.00 87.75 84 ASN A N 1
ATOM 655 C CA . ASN A 1 84 ? -16.775 -7.823 16.196 1.00 87.75 84 ASN A CA 1
ATOM 656 C C . ASN A 1 84 ? -16.974 -6.416 16.798 1.00 87.75 84 ASN A C 1
ATOM 658 O O . ASN A 1 84 ? -17.794 -6.256 17.696 1.00 87.75 84 ASN A O 1
ATOM 662 N N . GLN A 1 85 ? -16.207 -5.415 16.350 1.00 89.69 85 GLN A N 1
ATOM 663 C CA . GLN A 1 85 ? -16.320 -4.029 16.809 1.00 89.69 85 GLN A CA 1
ATOM 664 C C . GLN A 1 85 ? -17.454 -3.268 16.107 1.00 89.69 85 GLN A C 1
ATOM 666 O O . GLN A 1 85 ? -17.859 -2.221 16.604 1.00 89.69 85 GLN A O 1
ATOM 671 N N . ILE A 1 86 ? -17.966 -3.779 14.979 1.00 89.50 86 ILE A N 1
ATOM 672 C CA . ILE A 1 86 ? -19.059 -3.155 14.223 1.00 89.50 86 ILE A CA 1
ATOM 673 C C . ILE A 1 86 ? -20.355 -3.953 14.438 1.00 89.50 86 ILE A C 1
ATOM 675 O O . ILE A 1 86 ? -20.374 -5.156 14.142 1.00 89.50 86 ILE A O 1
ATOM 679 N N . PRO A 1 87 ? -21.444 -3.315 14.917 1.00 90.56 87 PRO A N 1
ATOM 680 C CA . PRO A 1 87 ? -22.740 -3.966 15.082 1.00 90.56 87 PRO A CA 1
ATOM 681 C C . PRO A 1 87 ? -23.213 -4.635 13.789 1.00 90.56 87 PRO A C 1
ATOM 683 O O . PRO A 1 87 ? -23.081 -4.075 12.704 1.00 90.56 87 PRO A O 1
ATOM 686 N N . LEU A 1 88 ? -23.821 -5.820 13.900 1.00 85.25 88 LEU A N 1
ATOM 687 C CA . LEU A 1 88 ? -24.323 -6.595 12.752 1.00 85.25 88 LEU A CA 1
ATOM 688 C C . LEU A 1 88 ? -25.309 -5.813 11.867 1.00 85.25 88 LEU A C 1
ATOM 690 O O . LEU A 1 88 ? -25.410 -6.091 10.676 1.00 85.25 88 LEU A O 1
ATOM 694 N N . GLU A 1 89 ? -26.017 -4.844 12.443 1.00 88.06 89 GLU A N 1
ATOM 695 C CA . GLU A 1 89 ? -26.978 -3.974 11.755 1.00 88.06 89 GLU A CA 1
ATOM 696 C C . GLU A 1 89 ? -26.299 -2.942 10.841 1.00 88.06 89 GLU A C 1
ATOM 698 O O . GLU A 1 89 ? -26.866 -2.561 9.817 1.00 88.06 89 GLU A O 1
ATOM 703 N N . GLU A 1 90 ? -25.071 -2.532 11.172 1.00 89.44 90 GLU A N 1
ATOM 704 C CA . GLU A 1 90 ? -24.260 -1.594 10.386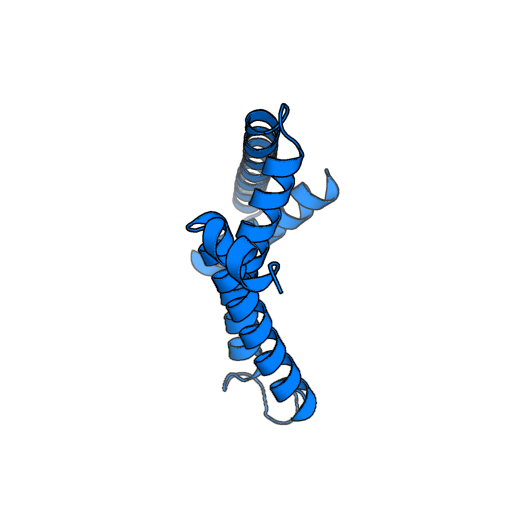 1.00 89.44 90 GLU A CA 1
ATOM 705 C C . GLU A 1 90 ? -23.365 -2.313 9.364 1.00 89.44 90 GLU A C 1
ATOM 707 O O . GLU A 1 90 ? -22.787 -1.685 8.471 1.00 89.44 90 GLU A O 1
ATOM 712 N N . GLN A 1 91 ? -23.260 -3.643 9.456 1.00 90.25 91 GLN A N 1
ATOM 713 C CA . GLN A 1 91 ? -22.476 -4.430 8.514 1.00 90.25 91 GLN A CA 1
ATOM 714 C C . GLN A 1 91 ? -23.145 -4.467 7.127 1.00 90.25 91 GLN A C 1
ATOM 716 O O . GLN A 1 91 ? -24.367 -4.612 7.006 1.00 90.25 91 GLN A O 1
ATOM 721 N N . PRO A 1 92 ? -22.360 -4.402 6.036 1.00 90.06 92 PRO A N 1
ATOM 722 C CA . PRO A 1 92 ? -22.901 -4.485 4.688 1.00 90.06 92 PRO A CA 1
ATOM 723 C C . PRO A 1 92 ? -23.678 -5.782 4.433 1.00 90.06 92 PRO A C 1
ATOM 725 O O . PRO A 1 92 ? -23.336 -6.861 4.922 1.00 90.06 92 PRO A O 1
ATOM 728 N N . LYS A 1 93 ? -24.698 -5.693 3.570 1.00 91.06 93 LYS A N 1
ATOM 729 C CA . LYS A 1 93 ? -25.526 -6.839 3.156 1.00 91.06 93 LYS A CA 1
ATOM 730 C C . LYS A 1 93 ? -24.675 -7.972 2.566 1.00 91.06 93 LYS A C 1
ATOM 732 O O . LYS A 1 93 ? -23.637 -7.736 1.948 1.00 91.06 93 LYS A O 1
ATOM 737 N N . LYS A 1 94 ? -25.186 -9.208 2.637 1.00 88.31 94 LYS A N 1
ATOM 738 C CA . LYS A 1 94 ? -24.511 -10.432 2.146 1.00 88.31 94 LYS A CA 1
ATOM 739 C C . LYS A 1 94 ? -23.967 -10.319 0.712 1.00 88.31 94 LYS A C 1
ATOM 741 O O . LYS A 1 94 ? -22.885 -10.823 0.444 1.00 88.31 94 LYS A O 1
ATOM 746 N N . GLY A 1 95 ? -24.657 -9.612 -0.189 1.00 93.06 95 GLY A N 1
ATOM 747 C CA . GLY A 1 95 ? -24.166 -9.366 -1.554 1.00 93.06 95 GLY A CA 1
ATOM 748 C C . GLY A 1 95 ? -22.834 -8.606 -1.602 1.00 93.06 95 GLY A C 1
ATOM 749 O O . GLY A 1 95 ? -21.936 -8.994 -2.342 1.00 93.06 95 GLY A O 1
ATOM 750 N N . MET A 1 96 ? -22.664 -7.584 -0.756 1.00 92.00 96 MET A N 1
ATOM 751 C CA . MET A 1 96 ? -21.412 -6.823 -0.658 1.00 92.00 96 MET A CA 1
ATOM 752 C C . MET A 1 96 ? -20.275 -7.688 -0.103 1.00 92.00 96 MET A C 1
ATOM 754 O O . MET A 1 96 ? -19.137 -7.572 -0.546 1.00 92.00 96 MET A O 1
ATOM 758 N N . LYS A 1 97 ? -20.590 -8.606 0.820 1.00 92.50 97 LYS A N 1
ATOM 759 C CA . LYS A 1 97 ? -19.626 -9.579 1.349 1.00 92.50 97 LYS A CA 1
ATOM 760 C C . LYS A 1 97 ? -19.087 -10.490 0.242 1.00 92.50 97 LYS A C 1
ATOM 762 O O . LYS A 1 97 ? -17.873 -10.627 0.120 1.00 92.50 97 LYS A O 1
ATOM 767 N N . TYR A 1 98 ? -19.967 -11.053 -0.589 1.00 94.81 98 TYR A N 1
ATOM 768 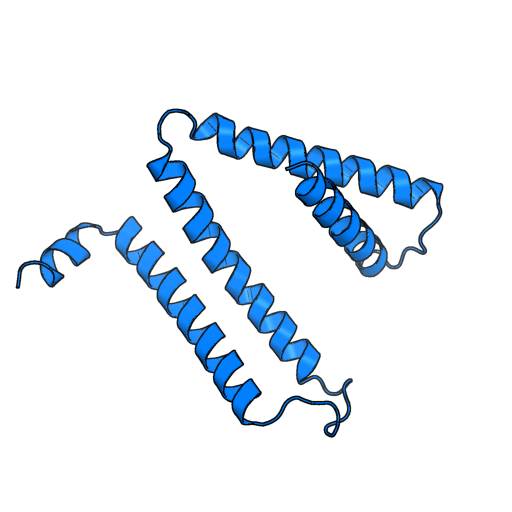C CA . TYR A 1 98 ? -19.551 -11.878 -1.729 1.00 94.81 98 TYR A CA 1
ATOM 769 C C . TYR A 1 98 ? -18.778 -11.073 -2.772 1.00 94.81 98 TYR A C 1
ATOM 771 O O . TYR A 1 98 ? -17.772 -11.559 -3.280 1.00 94.81 98 TYR A O 1
ATOM 779 N N . LEU A 1 99 ? -19.193 -9.834 -3.054 1.00 94.44 99 LEU A N 1
ATOM 780 C CA . LEU A 1 99 ? -18.481 -8.960 -3.986 1.00 94.44 99 LEU A CA 1
ATOM 781 C C . LEU A 1 99 ? -17.065 -8.631 -3.489 1.00 94.44 99 LEU A C 1
ATOM 783 O O . 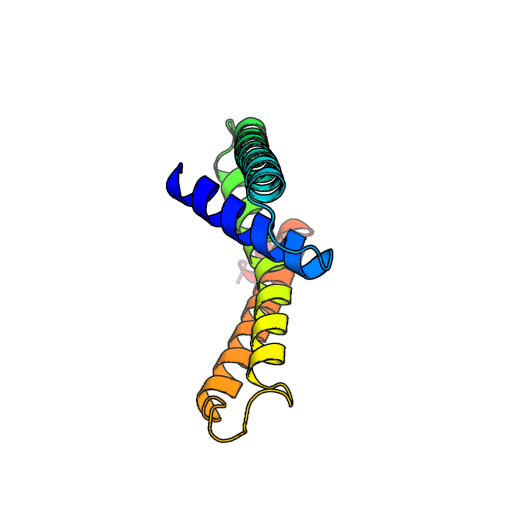LEU A 1 99 ? -16.114 -8.698 -4.263 1.00 94.44 99 LEU A O 1
ATOM 787 N N . ALA A 1 100 ? -16.906 -8.341 -2.195 1.00 93.94 100 ALA A N 1
ATOM 788 C CA . ALA A 1 100 ? -15.601 -8.092 -1.588 1.00 93.94 100 ALA A CA 1
ATOM 789 C C . ALA A 1 100 ? -14.700 -9.337 -1.635 1.00 93.94 100 ALA A C 1
ATOM 791 O O . ALA A 1 100 ? -13.523 -9.238 -1.978 1.00 93.94 100 ALA A O 1
ATOM 792 N N . GLN A 1 101 ? -15.253 -10.520 -1.349 1.00 94.06 101 GLN A N 1
ATOM 793 C CA . GLN A 1 101 ? -14.530 -11.791 -1.462 1.00 94.06 101 GLN A CA 1
ATOM 794 C C . GLN A 1 101 ? -14.117 -12.092 -2.906 1.00 94.06 101 GLN A C 1
ATOM 796 O O . GLN A 1 101 ? -12.960 -12.426 -3.151 1.00 94.06 101 GLN A O 1
ATOM 801 N N . ALA A 1 102 ? -15.028 -11.917 -3.865 1.00 95.81 102 ALA A N 1
ATOM 802 C CA . ALA A 1 102 ? -14.741 -12.089 -5.284 1.00 95.81 102 ALA A CA 1
ATOM 803 C C . ALA A 1 102 ? -13.655 -11.113 -5.759 1.00 95.81 102 ALA A C 1
ATOM 805 O O . ALA A 1 102 ? -12.731 -11.525 -6.453 1.00 95.81 102 ALA A O 1
ATOM 806 N N . GLY A 1 103 ? -13.713 -9.848 -5.328 1.00 93.75 103 GLY A N 1
ATOM 807 C CA . GLY A 1 103 ? -12.691 -8.843 -5.615 1.00 93.75 103 GLY A CA 1
ATOM 808 C C . GLY A 1 103 ? -11.318 -9.213 -5.051 1.00 93.75 103 GLY A C 1
ATOM 809 O O . GLY A 1 103 ? -10.321 -9.113 -5.759 1.00 93.75 103 GLY A O 1
ATOM 810 N N . MET A 1 104 ? -11.253 -9.709 -3.811 1.00 94.31 104 MET A N 1
ATOM 811 C CA . MET A 1 104 ? -10.001 -10.197 -3.218 1.00 94.31 104 MET A CA 1
ATOM 812 C C . MET A 1 104 ? -9.411 -11.378 -3.998 1.00 94.31 104 MET A C 1
ATOM 814 O O . MET A 1 104 ? -8.221 -11.369 -4.312 1.00 94.31 104 MET A O 1
ATOM 818 N N . VAL A 1 105 ? -10.236 -12.368 -4.359 1.00 95.12 105 VAL A N 1
ATOM 819 C CA . VAL A 1 105 ? -9.801 -13.517 -5.173 1.00 95.12 105 VAL A CA 1
ATOM 820 C C . VAL A 1 105 ? -9.333 -13.057 -6.553 1.00 95.12 105 VAL A C 1
ATOM 822 O O . VAL A 1 105 ? -8.274 -13.478 -7.012 1.00 95.12 105 VAL A O 1
ATOM 825 N N . PHE A 1 106 ? -10.076 -12.153 -7.191 1.00 93.50 106 PHE A N 1
ATOM 826 C CA . PHE A 1 106 ? -9.730 -11.567 -8.482 1.00 93.50 106 PHE A CA 1
ATOM 827 C C . PHE A 1 106 ? -8.368 -10.860 -8.439 1.00 93.50 106 PHE A C 1
ATOM 829 O O . PHE A 1 106 ? -7.502 -11.155 -9.260 1.00 93.50 106 PHE A O 1
ATOM 836 N N . LEU A 1 107 ? -8.133 -9.995 -7.447 1.00 91.56 107 LEU A N 1
ATOM 837 C CA . LEU A 1 107 ? -6.842 -9.324 -7.252 1.00 91.56 107 LEU A CA 1
ATOM 838 C C . LEU A 1 107 ? -5.703 -10.332 -7.025 1.00 91.56 107 LEU A C 1
ATOM 840 O O . LEU A 1 107 ? -4.603 -10.149 -7.548 1.00 91.56 107 LEU A O 1
ATOM 844 N N . GLY A 1 108 ? -5.971 -11.418 -6.296 1.00 92.50 108 GLY A N 1
ATOM 845 C CA . GLY A 1 108 ? -5.006 -12.495 -6.055 1.00 92.50 108 GLY A CA 1
ATOM 846 C C . GLY A 1 108 ? -4.621 -13.230 -7.330 1.00 92.50 108 GLY A C 1
ATOM 847 O O . GLY A 1 108 ? -3.436 -13.383 -7.624 1.00 92.50 108 GLY A O 1
ATOM 848 N N . LEU A 1 109 ? -5.618 -13.617 -8.126 1.00 92.31 109 LEU A N 1
ATOM 849 C CA . LEU A 1 109 ? -5.413 -14.263 -9.419 1.00 92.31 109 LEU A CA 1
ATOM 850 C C . LEU A 1 109 ? -4.622 -13.369 -10.375 1.00 92.31 109 LEU A C 1
ATOM 852 O O . LEU A 1 109 ? -3.668 -13.842 -10.986 1.00 92.31 109 LEU A O 1
ATOM 856 N N . PHE A 1 110 ? -4.960 -12.080 -10.467 1.00 88.56 110 PHE A N 1
ATOM 857 C CA . PHE A 1 110 ? -4.217 -11.130 -11.299 1.00 88.56 110 PHE A CA 1
ATOM 858 C C . PHE A 1 110 ? -2.773 -10.973 -10.830 1.00 88.56 110 PHE A C 1
ATOM 860 O O . PHE A 1 110 ? -1.859 -11.022 -11.649 1.00 88.56 110 PHE A O 1
ATOM 867 N N . THR A 1 111 ? -2.549 -10.864 -9.520 1.00 88.38 111 THR A N 1
ATOM 868 C CA . THR A 1 111 ? -1.195 -10.801 -8.957 1.00 88.38 111 THR A CA 1
ATOM 869 C C . THR A 1 111 ? -0.374 -12.023 -9.377 1.00 88.38 111 THR A C 1
ATOM 871 O O . THR A 1 111 ? 0.713 -11.871 -9.934 1.00 88.38 111 THR A O 1
ATOM 874 N N . LEU A 1 112 ? -0.907 -13.235 -9.185 1.00 88.25 112 LEU A N 1
ATOM 875 C CA . LEU A 1 112 ? -0.230 -14.478 -9.565 1.00 88.25 112 LEU A CA 1
ATOM 876 C C . LEU A 1 112 ? 0.008 -14.575 -11.075 1.00 88.25 112 LEU A C 1
ATOM 878 O O . LEU A 1 112 ? 1.113 -14.915 -11.493 1.00 88.25 112 LEU A O 1
ATOM 882 N N . LEU A 1 113 ? -0.991 -14.235 -11.891 1.00 86.75 113 LEU A N 1
ATOM 883 C CA . LEU A 1 113 ? -0.886 -14.246 -13.348 1.00 86.75 113 LEU A CA 1
ATOM 884 C C . LEU A 1 113 ? 0.254 -13.335 -13.813 1.00 86.75 113 LEU A C 1
ATOM 886 O O . LEU A 1 113 ? 1.101 -13.770 -14.590 1.00 86.75 113 LEU A O 1
ATOM 890 N N . PHE A 1 114 ? 0.331 -12.105 -13.299 1.00 83.38 114 PHE A N 1
ATOM 891 C CA . PHE A 1 114 ? 1.410 -11.176 -13.638 1.00 83.38 114 PHE A CA 1
ATOM 892 C C . PHE A 1 114 ? 2.791 -11.719 -13.251 1.00 83.38 114 PHE A C 1
ATOM 894 O O . PHE A 1 114 ? 3.733 -11.594 -14.036 1.00 83.38 114 PHE A O 1
ATOM 901 N N . PHE A 1 115 ? 2.917 -12.359 -12.086 1.00 83.69 115 PHE A N 1
ATOM 902 C CA . PHE A 1 115 ? 4.164 -13.011 -11.678 1.00 83.69 115 PHE A CA 1
ATOM 903 C C . PHE A 1 115 ? 4.546 -14.166 -12.612 1.00 83.69 115 PHE A C 1
ATOM 905 O O . PHE A 1 115 ? 5.687 -14.222 -13.068 1.00 83.69 115 PHE A O 1
ATOM 912 N N . VAL A 1 116 ? 3.602 -15.050 -12.948 1.00 85.00 116 VAL A N 1
ATOM 913 C CA . VAL A 1 116 ? 3.835 -16.190 -13.852 1.00 85.00 116 VAL A CA 1
ATOM 914 C C . VAL A 1 116 ? 4.253 -15.713 -15.241 1.00 85.00 116 VAL A C 1
ATOM 916 O O . VAL A 1 116 ? 5.243 -16.196 -15.784 1.00 85.00 116 VAL A O 1
ATOM 919 N N . VAL A 1 117 ? 3.554 -14.722 -15.794 1.00 82.38 117 VAL A N 1
ATOM 920 C CA . VAL A 1 117 ? 3.864 -14.137 -17.106 1.00 82.38 117 VAL A CA 1
ATOM 921 C C . VAL A 1 117 ? 5.247 -13.489 -17.126 1.00 82.38 117 VAL A C 1
ATOM 923 O O . VAL A 1 117 ? 5.986 -13.634 -18.100 1.00 82.38 117 VAL A O 1
ATOM 926 N N . LYS A 1 118 ? 5.621 -1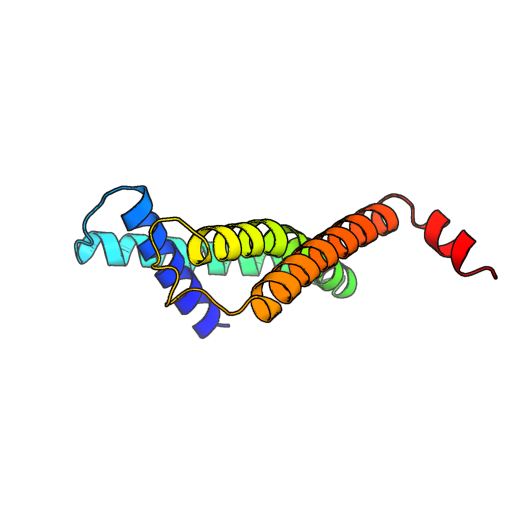2.790 -16.049 1.00 79.44 118 LYS A N 1
ATOM 927 C CA . LYS A 1 118 ? 6.938 -12.159 -15.921 1.00 79.44 118 LYS A CA 1
ATOM 928 C C . LYS A 1 118 ? 8.060 -13.199 -15.810 1.00 79.44 118 LYS A C 1
ATOM 930 O O . LYS A 1 118 ? 9.117 -12.997 -16.400 1.00 79.44 118 LYS A O 1
ATOM 935 N N . LEU A 1 119 ? 7.840 -14.277 -15.053 1.00 79.06 119 LEU A N 1
ATOM 936 C CA . LEU A 1 119 ? 8.838 -15.320 -14.790 1.00 79.06 119 LEU A CA 1
ATOM 937 C C . LEU A 1 119 ? 8.995 -16.307 -15.956 1.00 79.06 119 LEU A C 1
ATOM 939 O O . LEU A 1 119 ? 10.102 -16.778 -16.200 1.00 79.06 119 LEU A O 1
ATOM 943 N N . ASN A 1 120 ? 7.918 -16.616 -16.684 1.00 77.25 120 ASN A N 1
ATOM 944 C CA . ASN A 1 120 ? 7.946 -17.528 -17.825 1.00 77.25 120 ASN A CA 1
ATOM 945 C C . ASN A 1 120 ? 7.096 -17.002 -19.001 1.00 77.25 120 ASN A C 1
ATOM 947 O O . ASN A 1 120 ? 5.958 -17.439 -19.202 1.00 77.25 120 ASN A O 1
ATOM 951 N N . PRO A 1 121 ? 7.649 -16.100 -19.833 1.00 69.38 121 PRO A N 1
ATOM 952 C CA . PRO A 1 121 ? 6.930 -15.546 -20.981 1.00 69.38 121 PRO A CA 1
ATOM 953 C C . PRO A 1 121 ? 6.604 -16.594 -22.063 1.00 69.38 121 PRO A C 1
ATOM 955 O O . PRO A 1 121 ? 5.744 -16.356 -22.912 1.00 69.38 121 PRO A O 1
ATOM 958 N N . SER A 1 122 ? 7.249 -17.766 -22.034 1.00 66.25 122 SER A N 1
ATOM 959 C CA . SER A 1 122 ? 6.996 -18.877 -22.962 1.00 66.25 122 SER A CA 1
ATOM 960 C C . SER A 1 122 ? 5.633 -19.538 -22.733 1.00 66.25 122 SER A C 1
ATOM 962 O O . SER A 1 122 ? 5.037 -20.054 -23.675 1.00 66.25 122 SER A O 1
ATOM 964 N N . TRP A 1 123 ? 5.105 -19.483 -21.506 1.00 66.69 123 TRP A N 1
ATOM 965 C CA . TRP A 1 123 ? 3.803 -20.059 -21.150 1.00 66.69 123 TRP A CA 1
ATOM 966 C C . TRP A 1 123 ? 2.638 -19.362 -21.872 1.00 66.69 123 TRP A C 1
ATOM 968 O O . TRP A 1 123 ? 1.743 -20.024 -22.392 1.00 66.69 123 TRP A O 1
ATOM 978 N N . LEU A 1 124 ? 2.704 -18.032 -22.006 1.00 64.81 124 LEU A N 1
ATOM 979 C CA . LEU A 1 124 ? 1.732 -17.231 -22.763 1.00 64.81 124 LEU A CA 1
ATOM 980 C C . LEU A 1 124 ? 1.730 -17.576 -24.254 1.00 64.81 124 LEU A C 1
ATOM 982 O O . LEU A 1 124 ? 0.669 -17.653 -24.867 1.00 64.81 124 LEU A O 1
ATOM 986 N N . LYS A 1 125 ? 2.916 -17.810 -24.832 1.00 65.19 125 LYS A N 1
ATOM 987 C CA . LYS A 1 125 ? 3.045 -18.188 -26.246 1.00 65.19 125 LYS A CA 1
ATOM 988 C C . LYS A 1 125 ? 2.413 -19.547 -26.539 1.00 65.19 125 LYS A C 1
ATOM 990 O O . LYS A 1 125 ? 1.844 -19.695 -27.605 1.00 65.19 125 LYS A O 1
ATOM 995 N N . ASN A 1 126 ? 2.471 -20.486 -25.594 1.00 67.12 126 ASN A N 1
ATOM 996 C CA . ASN A 1 126 ? 1.899 -21.830 -25.735 1.00 67.12 126 ASN A CA 1
ATOM 997 C C . ASN A 1 126 ? 0.360 -21.856 -25.623 1.00 67.12 126 ASN A C 1
ATOM 999 O O . ASN A 1 126 ? -0.285 -22.770 -26.123 1.00 67.12 126 ASN A O 1
ATOM 1003 N N . ILE A 1 127 ? -0.231 -20.866 -24.946 1.00 68.12 127 ILE A N 1
ATOM 1004 C CA . ILE A 1 127 ? -1.689 -20.705 -24.807 1.00 68.12 127 ILE A CA 1
ATOM 1005 C C . ILE A 1 127 ? -2.283 -19.908 -25.974 1.00 68.12 127 ILE A C 1
ATOM 1007 O O . ILE A 1 127 ? -3.388 -20.205 -26.413 1.00 68.12 127 ILE A O 1
ATOM 1011 N N . LEU A 1 128 ? -1.556 -18.906 -26.476 1.00 65.75 128 LEU A N 1
ATOM 1012 C CA . LEU A 1 128 ? -1.974 -18.066 -27.604 1.00 65.75 128 LEU A CA 1
ATOM 1013 C C . LEU A 1 128 ? -1.619 -18.658 -28.979 1.00 65.75 128 LEU A C 1
ATOM 1015 O O . LEU A 1 128 ? -1.948 -18.052 -29.991 1.00 65.75 128 LEU A O 1
ATOM 1019 N N . SER A 1 129 ? -0.934 -19.806 -29.031 1.00 60.78 129 SER A N 1
ATOM 1020 C CA . SER A 1 129 ? -0.629 -20.540 -30.269 1.00 60.78 129 SER A CA 1
ATOM 1021 C C . SER A 1 129 ? -1.721 -21.540 -30.683 1.00 60.78 129 SER A C 1
ATOM 1023 O O . SER A 1 129 ? -1.419 -22.477 -31.421 1.00 60.78 129 SER A O 1
ATOM 1025 N N . PHE A 1 130 ? -2.950 -21.366 -30.189 1.00 49.75 130 PHE A N 1
ATOM 1026 C CA . PHE A 1 130 ? -4.153 -22.038 -30.691 1.00 49.75 130 PHE A CA 1
ATOM 1027 C C . PHE A 1 130 ? -4.903 -21.140 -31.674 1.00 49.75 130 PHE A C 1
ATOM 1029 O O . PHE A 1 130 ? -4.989 -19.921 -31.401 1.00 49.75 130 PHE A O 1
#